Protein AF-A0A0G4EKL6-F1 (afdb_monomer_lite)

pLDDT: mean 71.69, std 19.65, range [27.23, 95.25]

Structure (mmCIF, N/CA/C/O backbone):
data_AF-A0A0G4EKL6-F1
#
_entry.id   AF-A0A0G4EKL6-F1
#
loop_
_atom_site.group_PDB
_atom_site.id
_atom_site.type_symbol
_atom_site.label_atom_id
_atom_site.label_alt_id
_atom_site.label_comp_id
_atom_site.label_asym_id
_atom_site.label_entity_id
_atom_site.label_seq_id
_atom_site.pdbx_PDB_ins_code
_atom_site.Cartn_x
_atom_site.Cartn_y
_atom_site.Cartn_z
_atom_site.occupancy
_atom_site.B_iso_or_equiv
_atom_site.auth_seq_id
_atom_site.auth_comp_id
_atom_site.auth_asym_id
_atom_site.auth_atom_id
_atom_site.pdbx_PDB_model_num
ATOM 1 N N . MET A 1 1 ? -26.455 11.838 -10.027 1.00 34.91 1 MET A N 1
ATOM 2 C CA . MET A 1 1 ? -25.837 12.180 -8.727 1.00 34.91 1 MET A CA 1
ATOM 3 C C . MET A 1 1 ? -24.332 12.226 -8.931 1.00 34.91 1 MET A C 1
ATOM 5 O O . MET A 1 1 ? -23.728 11.181 -9.110 1.00 34.91 1 MET A O 1
ATOM 9 N N . ALA A 1 2 ? -23.761 13.426 -9.034 1.00 27.23 2 ALA A N 1
ATOM 10 C CA . ALA A 1 2 ? -22.326 13.639 -9.228 1.00 27.23 2 ALA A CA 1
ATOM 11 C C . ALA A 1 2 ? -21.654 13.929 -7.871 1.00 27.23 2 ALA A C 1
ATOM 13 O O . ALA A 1 2 ? -22.308 14.521 -7.007 1.00 27.23 2 ALA A O 1
ATOM 14 N N . PRO A 1 3 ? -20.388 13.529 -7.654 1.00 31.75 3 PRO A N 1
ATOM 15 C CA . PRO A 1 3 ? -19.674 13.842 -6.424 1.00 31.75 3 PRO A CA 1
ATOM 16 C C . PRO A 1 3 ? -19.365 15.344 -6.373 1.00 31.75 3 PRO A C 1
ATOM 18 O O . PRO A 1 3 ? -18.990 15.959 -7.371 1.00 31.75 3 PRO A O 1
ATOM 21 N N . ILE A 1 4 ? -19.563 15.943 -5.200 1.00 34.41 4 ILE A N 1
ATOM 22 C CA . ILE A 1 4 ? -19.378 17.376 -4.969 1.00 34.41 4 ILE A CA 1
ATOM 23 C C . ILE A 1 4 ? -17.875 17.682 -4.972 1.00 34.41 4 ILE A C 1
ATOM 25 O O . ILE A 1 4 ? -17.174 17.456 -3.988 1.00 34.41 4 ILE A O 1
ATOM 29 N N . CYS A 1 5 ? -17.384 18.204 -6.095 1.00 32.84 5 CYS A N 1
ATOM 30 C CA . CYS A 1 5 ? -16.114 18.913 -6.180 1.00 32.84 5 CYS A CA 1
ATOM 31 C C . CYS A 1 5 ? -16.275 20.322 -5.580 1.00 32.84 5 CYS A C 1
ATOM 33 O O . CYS A 1 5 ? -17.244 21.028 -5.864 1.00 32.84 5 CYS A O 1
ATOM 35 N N . PHE A 1 6 ? -15.320 20.733 -4.746 1.00 35.31 6 PHE A N 1
ATOM 36 C CA . PHE A 1 6 ? -15.284 22.035 -4.080 1.00 35.31 6 PHE A CA 1
ATOM 37 C C . PHE A 1 6 ? -15.280 23.203 -5.082 1.00 35.31 6 PHE A C 1
ATOM 39 O O . PHE A 1 6 ? -14.394 23.301 -5.929 1.00 35.31 6 PHE A O 1
ATOM 46 N N . ARG A 1 7 ? -16.219 24.146 -4.924 1.00 30.52 7 ARG A N 1
ATOM 47 C CA . ARG A 1 7 ? -16.138 25.501 -5.492 1.00 30.52 7 ARG A CA 1
ATOM 48 C C . ARG A 1 7 ? -15.899 26.488 -4.351 1.00 30.52 7 ARG A C 1
ATOM 50 O O . ARG A 1 7 ? -16.756 26.666 -3.492 1.00 30.52 7 ARG A O 1
ATOM 57 N N . GLY A 1 8 ? -14.719 27.106 -4.339 1.00 34.47 8 GLY A N 1
ATOM 58 C CA . GLY A 1 8 ? -14.419 28.250 -3.482 1.00 34.47 8 GLY A CA 1
ATOM 59 C C . GLY A 1 8 ? -15.163 29.505 -3.946 1.00 34.47 8 GLY A C 1
ATOM 60 O O . GLY A 1 8 ? -15.384 29.692 -5.141 1.00 34.47 8 GLY A O 1
ATOM 61 N N . GLY A 1 9 ? -15.531 30.376 -3.001 1.00 28.41 9 GLY A N 1
ATOM 62 C CA . GLY A 1 9 ? -16.139 31.669 -3.316 1.00 28.41 9 GLY A CA 1
ATOM 63 C C . GLY A 1 9 ? -16.641 32.464 -2.107 1.00 28.41 9 GLY A C 1
ATOM 64 O O . GLY A 1 9 ? -17.760 32.262 -1.667 1.00 28.41 9 GLY A O 1
ATOM 65 N N . ARG A 1 10 ? -15.779 33.378 -1.633 1.00 41.88 10 ARG A N 1
ATOM 66 C CA . ARG A 1 10 ? -16.006 34.695 -0.988 1.00 41.88 10 ARG A CA 1
ATOM 67 C C . ARG A 1 10 ? -17.214 34.894 -0.049 1.00 41.88 10 ARG A C 1
ATOM 69 O O . ARG A 1 10 ? -18.336 35.086 -0.495 1.00 41.88 10 ARG A O 1
ATOM 76 N N . GLY A 1 11 ? -16.905 35.109 1.232 1.00 32.50 11 GLY A N 1
ATOM 77 C CA . GLY A 1 11 ? -17.724 35.885 2.167 1.00 32.50 11 GLY A CA 1
ATOM 78 C C . GLY A 1 11 ? -16.814 36.732 3.058 1.00 32.50 11 GLY A C 1
ATOM 79 O O . GLY A 1 11 ? -16.033 36.188 3.832 1.00 32.50 11 GLY A O 1
ATOM 80 N N . GLY A 1 12 ? -16.852 38.054 2.882 1.00 38.66 12 GLY A N 1
ATOM 81 C CA . GLY A 1 12 ? -16.171 39.022 3.741 1.00 38.66 12 GLY A CA 1
ATOM 82 C C . GLY A 1 12 ? -17.010 39.328 4.981 1.00 38.66 12 GLY A C 1
ATOM 83 O O . GLY A 1 12 ? -18.234 39.376 4.903 1.00 38.66 12 GLY A O 1
ATOM 84 N N . GLY A 1 13 ? -16.349 39.546 6.115 1.00 30.81 13 GLY A N 1
ATOM 85 C CA . GLY A 1 13 ? -16.994 39.931 7.366 1.00 30.81 13 GLY A CA 1
ATOM 86 C C . GLY A 1 13 ? -15.954 40.252 8.431 1.00 30.81 13 GLY A C 1
ATOM 87 O O . GLY A 1 13 ? -15.234 39.376 8.899 1.00 30.81 13 GLY A O 1
ATOM 88 N N . SER A 1 14 ? -15.846 41.533 8.766 1.00 46.44 14 SER A N 1
ATOM 89 C CA . SER A 1 14 ? -14.998 42.107 9.808 1.00 46.44 14 SER A CA 1
ATOM 90 C C . SER A 1 14 ? -15.479 41.723 11.211 1.00 46.44 14 SER A C 1
ATOM 92 O O . SER A 1 14 ? -16.642 41.944 11.535 1.00 46.44 14 SER A O 1
ATOM 94 N N . GLY A 1 15 ? -14.578 41.251 12.075 1.00 33.06 15 GLY A N 1
ATOM 95 C CA . GLY A 1 15 ? -14.876 41.042 13.492 1.00 33.06 15 GLY A CA 1
ATOM 96 C C . GLY A 1 15 ? -13.624 40.720 14.300 1.00 33.06 15 GLY A C 1
ATOM 97 O O . GLY A 1 15 ? -13.071 39.632 14.196 1.00 33.06 15 GLY A O 1
ATOM 98 N N . ARG A 1 16 ? -13.163 41.688 15.099 1.00 44.62 16 ARG A N 1
ATOM 99 C CA . ARG A 1 16 ? -12.145 41.501 16.140 1.00 44.62 16 ARG A CA 1
ATOM 100 C C . ARG A 1 16 ? -12.686 40.535 17.202 1.00 44.62 16 ARG A C 1
ATOM 102 O O . ARG A 1 16 ? -13.741 40.797 17.766 1.00 44.62 16 ARG A O 1
ATOM 109 N N . GLY A 1 17 ? -11.944 39.477 17.514 1.00 32.09 17 GLY A N 1
ATOM 110 C CA . GLY A 1 17 ? -12.267 38.560 18.607 1.00 32.09 17 GLY A CA 1
ATOM 111 C C . GLY A 1 17 ? -11.125 37.579 18.837 1.00 32.09 17 GLY A C 1
ATOM 112 O O . GLY A 1 17 ? -10.750 36.839 17.935 1.00 32.09 17 GLY A O 1
ATOM 113 N N . GLY A 1 18 ? -10.523 37.639 20.023 1.00 36.16 18 GLY A N 1
ATOM 114 C CA . GLY A 1 18 ? -9.397 36.804 20.412 1.00 36.16 18 GLY A CA 1
ATOM 115 C C . GLY A 1 18 ? -9.738 35.317 20.425 1.00 36.16 18 GLY A C 1
ATOM 116 O O . GLY A 1 18 ? -10.838 34.897 20.764 1.00 36.16 18 GLY A O 1
ATOM 117 N N . GLY A 1 19 ? -8.739 34.525 20.074 1.00 30.33 19 GLY A N 1
ATOM 118 C CA . GLY A 1 19 ? -8.811 33.079 20.056 1.00 30.33 19 GLY A CA 1
ATOM 119 C C . GLY A 1 19 ? -7.673 32.603 19.188 1.00 30.33 19 GLY A C 1
ATOM 120 O O . GLY A 1 19 ? -7.735 32.696 17.969 1.00 30.33 19 GLY A O 1
ATOM 121 N N . ARG A 1 20 ? -6.590 32.153 19.816 1.00 38.06 20 ARG A N 1
ATOM 122 C CA . ARG A 1 20 ? -5.528 31.419 19.134 1.00 38.06 20 ARG A CA 1
ATOM 123 C C . ARG A 1 20 ? -6.238 30.258 18.434 1.00 38.06 20 ARG A C 1
ATOM 125 O O . ARG A 1 20 ? -6.637 29.318 19.115 1.00 38.06 20 ARG A O 1
ATOM 132 N N . GLU A 1 21 ? -6.481 30.363 17.125 1.00 39.09 21 GLU A N 1
ATOM 133 C CA . GLU A 1 21 ? -7.040 29.271 16.336 1.00 39.09 21 GLU A CA 1
ATOM 134 C C . GLU A 1 21 ? -6.049 28.119 16.473 1.00 39.09 21 GLU A C 1
ATOM 136 O O . GLU A 1 21 ? -5.054 28.022 15.752 1.00 39.09 21 GLU A O 1
ATOM 141 N N . GLN A 1 22 ? -6.301 27.224 17.425 1.00 43.47 22 GLN A N 1
ATOM 142 C CA . GLN A 1 22 ? -5.835 25.861 17.326 1.00 43.47 22 GLN A CA 1
ATOM 143 C C . GLN A 1 22 ? -6.579 25.289 16.126 1.00 43.47 22 GLN A C 1
ATOM 145 O O . GLN A 1 22 ? -7.574 24.590 16.285 1.00 43.47 22 GLN A O 1
ATOM 150 N N . ARG A 1 23 ? -6.138 25.634 14.909 1.00 43.59 23 ARG A N 1
ATOM 151 C CA . ARG A 1 23 ? -6.550 24.934 13.701 1.00 43.59 23 ARG A CA 1
ATOM 152 C C . ARG A 1 23 ? -6.215 23.483 13.983 1.00 43.59 23 ARG A C 1
ATOM 154 O O . ARG A 1 23 ? -5.038 23.114 14.055 1.00 43.59 23 ARG A O 1
ATOM 161 N N . GLY A 1 24 ? -7.240 22.696 14.307 1.00 54.12 24 GLY A N 1
ATOM 162 C CA . GLY A 1 24 ? -7.074 21.286 14.600 1.00 54.12 24 GLY A CA 1
ATOM 163 C C . GLY A 1 24 ? -6.295 20.702 13.436 1.00 54.12 24 GLY A C 1
ATOM 164 O O . GLY A 1 24 ? -6.660 20.926 12.281 1.00 54.12 24 GLY A O 1
ATOM 165 N N . ARG A 1 25 ? -5.157 20.055 13.723 1.00 63.78 25 ARG A N 1
ATOM 166 C CA . ARG A 1 25 ? -4.369 19.429 12.656 1.00 63.78 25 ARG A CA 1
ATOM 167 C C . ARG A 1 25 ? -5.320 18.492 11.920 1.00 63.78 25 ARG A C 1
ATOM 169 O O . ARG A 1 25 ? -5.981 17.675 12.559 1.00 63.78 25 ARG A O 1
ATOM 176 N N . GLN A 1 26 ? -5.444 18.686 10.616 1.00 68.69 26 GLN A N 1
ATOM 177 C CA . GLN A 1 26 ? -6.248 17.816 9.776 1.00 68.69 26 GLN A CA 1
ATOM 178 C C . GLN A 1 26 ? -5.521 16.480 9.634 1.00 68.69 26 GLN A C 1
ATOM 180 O O . GLN A 1 26 ? -4.290 16.419 9.605 1.00 68.69 26 GLN A O 1
ATOM 185 N N . CYS A 1 27 ? -6.285 15.398 9.595 1.00 63.94 27 CYS A N 1
ATOM 186 C CA . CYS A 1 27 ? -5.778 14.073 9.308 1.00 63.94 27 CYS A CA 1
ATOM 187 C C . CYS A 1 27 ? -5.223 14.081 7.884 1.00 63.94 27 CYS A C 1
ATOM 189 O O . CYS A 1 27 ? -5.952 14.375 6.945 1.00 63.94 27 CYS A O 1
ATOM 191 N N . PHE A 1 28 ? -3.951 13.741 7.706 1.00 61.84 28 PHE A N 1
ATOM 192 C CA . PHE A 1 28 ? -3.328 13.783 6.380 1.00 61.84 28 PHE A CA 1
ATOM 193 C C . PHE A 1 28 ? -3.857 12.698 5.423 1.00 61.84 28 PHE A C 1
ATOM 195 O O . PHE A 1 28 ? -3.621 12.786 4.226 1.00 61.84 28 PHE A O 1
ATOM 202 N N . VAL A 1 29 ? -4.566 11.686 5.943 1.00 55.94 29 VAL A N 1
ATOM 203 C CA . VAL A 1 29 ? -5.141 10.582 5.152 1.00 55.94 29 VAL A CA 1
ATOM 204 C C . VAL A 1 29 ? -6.497 10.954 4.554 1.00 55.94 29 VAL A C 1
ATOM 206 O O . VAL A 1 29 ? -6.792 10.593 3.424 1.00 55.94 29 VAL A O 1
ATOM 209 N N . CYS A 1 30 ? -7.339 11.665 5.307 1.00 60.44 30 CYS A N 1
ATOM 210 C CA . CYS A 1 30 ? -8.743 11.914 4.947 1.00 60.44 30 CYS A CA 1
ATOM 211 C C . CYS A 1 30 ? -9.164 13.393 5.027 1.00 60.44 30 CYS A C 1
ATOM 213 O O . CYS A 1 30 ? -10.322 13.719 4.781 1.00 60.44 30 CYS A O 1
ATOM 215 N N . GLY A 1 31 ? -8.271 14.287 5.452 1.00 61.81 31 GLY A N 1
ATOM 216 C CA . GLY A 1 31 ? -8.530 15.720 5.614 1.00 61.81 31 GLY A CA 1
ATOM 217 C C . GLY A 1 31 ? -9.380 16.117 6.829 1.00 61.81 31 GLY A C 1
ATOM 218 O O . GLY A 1 31 ? -9.521 17.307 7.106 1.00 61.81 31 GLY A O 1
ATOM 219 N N . SER A 1 32 ? -9.940 15.175 7.599 1.00 62.44 32 SER A N 1
ATOM 220 C CA . SER A 1 32 ? -10.821 15.510 8.729 1.00 62.44 32 SER A CA 1
ATOM 221 C C . SER A 1 32 ? -10.060 16.074 9.931 1.00 62.44 32 SER A C 1
ATOM 223 O O . SER A 1 32 ? -8.939 15.658 10.214 1.00 62.44 32 SER A O 1
ATOM 225 N N . VAL A 1 33 ? -10.688 16.946 10.719 1.00 73.00 33 VAL A N 1
ATOM 226 C CA . VAL A 1 33 ? -10.106 17.473 11.967 1.00 73.00 33 VAL A CA 1
ATOM 227 C C . VAL A 1 33 ? -9.792 16.332 12.947 1.00 73.00 33 VAL A C 1
ATOM 229 O O . VAL A 1 33 ? -10.632 15.469 13.188 1.00 73.00 33 VAL A O 1
ATOM 232 N N . MET A 1 34 ? -8.575 16.300 13.502 1.00 72.88 34 MET A N 1
ATOM 233 C CA . MET A 1 34 ? -8.183 15.285 14.486 1.00 72.88 34 MET A CA 1
ATOM 234 C C . MET A 1 34 ? -8.705 15.624 15.889 1.00 72.88 34 MET A C 1
ATOM 236 O O . MET A 1 34 ? -8.511 16.739 16.375 1.00 72.88 34 MET A O 1
ATOM 240 N N . ASN A 1 35 ? -9.270 14.630 16.575 1.00 71.25 35 ASN A N 1
ATOM 241 C CA . ASN A 1 35 ? -9.651 14.708 17.983 1.00 71.25 35 ASN A CA 1
ATOM 242 C C . ASN A 1 35 ? -8.420 14.578 18.880 1.00 71.25 35 ASN A C 1
ATOM 244 O O . ASN A 1 35 ? -7.518 13.788 18.602 1.00 71.25 35 ASN A O 1
ATOM 248 N N . GLN A 1 36 ? -8.394 15.298 19.997 1.00 76.50 36 GLN A N 1
ATOM 249 C CA . GLN A 1 36 ? -7.384 15.106 21.034 1.00 76.50 36 GLN A CA 1
ATOM 250 C C . GLN A 1 36 ? -7.885 14.074 22.052 1.00 76.50 36 GLN A C 1
ATOM 252 O O . GLN A 1 36 ? -8.947 14.232 22.646 1.00 76.50 36 GLN A O 1
ATOM 257 N N . LEU A 1 37 ? -7.134 12.988 22.225 1.00 71.31 37 LEU A N 1
ATOM 258 C CA . LEU A 1 37 ? -7.390 11.955 23.224 1.00 71.31 37 LEU A CA 1
ATOM 259 C C . LEU A 1 37 ? -6.985 12.448 24.621 1.00 71.31 37 LEU A C 1
ATOM 261 O O . LEU A 1 37 ? -6.153 13.345 24.767 1.00 71.31 37 LEU A O 1
ATOM 265 N N . ARG A 1 38 ? -7.515 11.793 25.664 1.00 70.62 38 ARG A N 1
ATOM 266 C CA . ARG A 1 38 ? -7.214 12.110 27.076 1.00 70.62 38 ARG A CA 1
ATOM 267 C C . ARG A 1 38 ? -5.725 12.014 27.429 1.00 70.62 38 ARG A C 1
ATOM 269 O O . ARG A 1 38 ? -5.268 12.710 28.320 1.00 70.62 38 ARG A O 1
ATOM 276 N N . ASN A 1 39 ? -4.964 11.191 26.709 1.00 69.44 39 ASN A N 1
ATOM 277 C CA . ASN A 1 39 ? -3.512 11.048 26.867 1.00 69.44 39 ASN A CA 1
ATOM 278 C C . ASN A 1 39 ? -2.701 12.071 26.042 1.00 69.44 39 ASN A C 1
ATOM 280 O O . ASN A 1 39 ? -1.511 11.874 25.811 1.00 69.44 39 ASN A O 1
ATOM 284 N N . GLY A 1 40 ? -3.344 13.120 25.520 1.00 68.56 40 GLY A N 1
ATOM 285 C CA . GLY A 1 40 ? -2.711 14.172 24.723 1.00 68.56 40 GLY A CA 1
ATOM 286 C C . GLY A 1 40 ? -2.418 13.796 23.266 1.00 68.56 40 GLY A C 1
ATOM 287 O O . GLY A 1 40 ? -2.142 14.683 22.457 1.00 68.56 40 GLY A O 1
ATOM 288 N N . ARG A 1 41 ? -2.520 12.514 22.886 1.00 66.88 41 ARG A N 1
ATOM 289 C CA . ARG A 1 41 ? -2.345 12.081 21.491 1.00 66.88 41 ARG A CA 1
ATOM 290 C C . ARG A 1 41 ? -3.515 12.557 20.638 1.00 66.88 41 ARG A C 1
ATOM 292 O O . ARG A 1 41 ? -4.649 12.602 21.100 1.00 66.88 41 ARG A O 1
ATOM 299 N N . ARG A 1 42 ? -3.267 12.881 19.371 1.00 69.12 42 ARG A N 1
ATOM 300 C CA . ARG A 1 42 ? -4.332 13.233 18.421 1.00 69.12 42 ARG A CA 1
ATOM 301 C C . ARG A 1 42 ? -4.723 12.009 17.600 1.00 69.12 42 ARG A C 1
ATOM 303 O O . ARG A 1 42 ? -3.847 11.307 17.107 1.00 69.12 42 ARG A O 1
ATOM 310 N N . ARG A 1 43 ? -6.020 11.765 17.431 1.00 67.00 43 ARG A N 1
ATOM 311 C CA . ARG A 1 43 ? -6.579 10.662 16.642 1.00 67.00 43 ARG A CA 1
ATOM 312 C C . ARG A 1 43 ? -7.671 11.194 15.728 1.00 67.00 43 ARG A C 1
ATOM 314 O O . ARG A 1 43 ? -8.494 12.000 16.147 1.00 67.00 43 ARG A O 1
ATOM 321 N N . CYS A 1 44 ? -7.697 10.744 14.483 1.00 66.44 44 CYS A N 1
ATOM 322 C CA . CYS A 1 44 ? -8.828 11.033 13.610 1.00 66.44 44 CYS A CA 1
ATOM 323 C C . CYS A 1 44 ? -10.123 10.415 14.207 1.00 66.44 44 CYS A C 1
ATOM 325 O O . CYS A 1 44 ? -10.086 9.248 14.596 1.00 66.44 44 CYS A O 1
ATOM 327 N N . PRO A 1 45 ? -11.260 11.135 14.305 1.00 62.38 45 PRO A N 1
ATOM 328 C CA . PRO A 1 45 ? -12.538 10.571 14.785 1.00 62.38 45 PRO A CA 1
ATOM 329 C C . PRO A 1 45 ? -12.994 9.334 14.004 1.00 62.38 45 PRO A C 1
ATOM 331 O O . PRO A 1 45 ? -13.680 8.465 14.525 1.00 62.38 45 PRO A O 1
ATOM 334 N N . TYR A 1 46 ? -12.576 9.259 12.754 1.00 55.69 46 TYR A N 1
ATOM 335 C CA . TYR A 1 46 ? -12.965 8.254 11.778 1.00 55.69 46 TYR A CA 1
ATOM 336 C C . TYR A 1 46 ? -11.803 7.308 11.440 1.00 55.69 46 TYR A C 1
ATOM 338 O O . TYR A 1 46 ? -11.857 6.577 10.455 1.00 55.69 46 TYR A O 1
ATOM 346 N N . HIS A 1 47 ? -10.724 7.325 12.230 1.00 52.75 47 HIS A N 1
ATOM 347 C CA . HIS A 1 47 ? -9.551 6.471 12.016 1.00 52.75 47 HIS A CA 1
ATOM 348 C C . HIS A 1 47 ? -9.917 4.984 11.912 1.00 52.75 47 HIS A C 1
ATOM 350 O O . HIS A 1 47 ? -9.239 4.234 11.233 1.00 52.75 47 HIS A O 1
ATOM 356 N N . ASP A 1 48 ? -11.022 4.571 12.533 1.00 46.88 48 ASP A N 1
ATOM 357 C CA . ASP A 1 48 ? -11.492 3.182 12.515 1.00 46.88 48 ASP A CA 1
ATOM 358 C C . ASP A 1 48 ? -12.532 2.904 11.408 1.00 46.88 48 ASP A C 1
ATOM 360 O O . ASP A 1 48 ? -13.083 1.806 11.339 1.00 46.88 48 ASP A O 1
ATOM 364 N N . GLN A 1 49 ? -12.844 3.894 10.559 1.00 50.19 49 GLN A N 1
ATOM 365 C CA . GLN A 1 49 ? -13.940 3.832 9.577 1.00 50.19 49 GLN A CA 1
ATOM 366 C C . GLN A 1 49 ? -13.610 4.429 8.198 1.00 50.19 49 GLN A C 1
ATOM 368 O O . GLN A 1 49 ? -14.493 4.505 7.341 1.00 50.19 49 GLN A O 1
ATOM 373 N N . HIS A 1 50 ? -12.377 4.874 7.955 1.00 53.56 50 HIS A N 1
ATOM 374 C CA . HIS A 1 50 ? -12.038 5.499 6.683 1.00 53.56 50 HIS A CA 1
ATOM 375 C C . HIS A 1 50 ? -11.671 4.507 5.598 1.00 53.56 50 HIS A C 1
ATOM 377 O O . HIS A 1 50 ? -10.724 3.741 5.745 1.00 53.56 50 HIS A O 1
ATOM 383 N N . PHE A 1 51 ? -12.345 4.671 4.460 1.00 61.41 51 PHE A N 1
ATOM 384 C CA . PHE A 1 51 ? -11.760 4.394 3.159 1.00 61.41 51 PHE A CA 1
ATOM 385 C C . PHE A 1 51 ? -10.556 5.318 2.956 1.00 61.41 51 PHE A C 1
ATOM 387 O O . PHE A 1 51 ? -10.715 6.536 2.890 1.00 61.41 51 PHE A O 1
ATOM 394 N N . ALA A 1 52 ? -9.360 4.746 2.912 1.00 70.38 52 ALA A N 1
ATOM 395 C CA . ALA A 1 52 ? -8.134 5.447 2.570 1.00 70.38 52 ALA A CA 1
ATOM 396 C C . ALA A 1 52 ? -7.570 4.849 1.287 1.00 70.38 52 ALA A C 1
ATOM 398 O O . ALA A 1 52 ? -7.412 3.632 1.203 1.00 70.38 52 ALA A O 1
ATOM 399 N N . THR A 1 53 ? -7.254 5.702 0.316 1.00 84.81 53 THR A N 1
ATOM 400 C CA . THR A 1 53 ? -6.436 5.307 -0.828 1.00 84.81 53 THR A CA 1
ATOM 401 C C . THR A 1 53 ? -4.973 5.469 -0.441 1.00 84.81 53 THR A C 1
ATOM 403 O O . THR A 1 53 ? -4.540 6.565 -0.087 1.00 84.81 53 THR A O 1
ATOM 406 N N . VAL A 1 54 ? -4.228 4.374 -0.479 1.00 88.38 54 VAL A N 1
ATOM 407 C CA . VAL A 1 54 ? -2.817 4.303 -0.100 1.00 88.38 54 VAL A CA 1
ATOM 408 C C . VAL A 1 54 ? -2.022 3.523 -1.138 1.00 88.38 54 VAL A C 1
ATOM 410 O O . VAL A 1 54 ? -2.583 2.801 -1.962 1.00 88.38 54 VAL A O 1
ATOM 413 N N . TYR A 1 55 ? -0.705 3.662 -1.080 1.00 91.12 55 TYR A N 1
ATOM 414 C CA . TYR A 1 55 ? 0.239 3.060 -2.005 1.00 91.12 55 TYR A CA 1
ATOM 415 C C . TYR A 1 55 ? 1.192 2.148 -1.245 1.00 91.12 55 TYR A C 1
ATOM 417 O O . TYR A 1 55 ? 1.798 2.552 -0.253 1.00 91.12 55 TYR A O 1
ATOM 425 N N . HIS A 1 56 ? 1.325 0.913 -1.708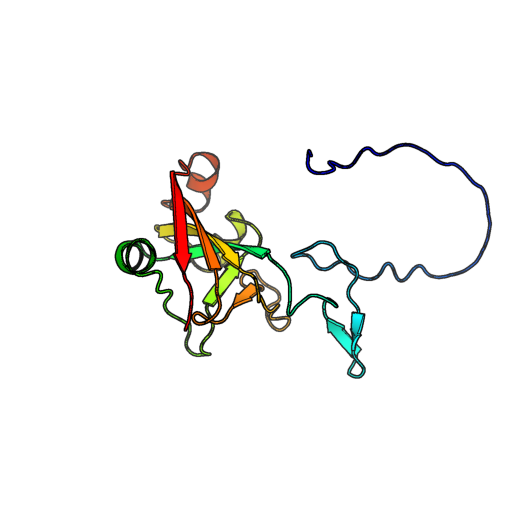 1.00 91.00 56 HIS A N 1
ATOM 426 C CA . HIS A 1 56 ? 2.263 -0.060 -1.161 1.00 91.00 56 HIS A CA 1
ATOM 427 C C . HIS A 1 56 ? 3.197 -0.531 -2.268 1.00 91.00 56 HIS A C 1
ATOM 429 O O . HIS A 1 56 ? 2.734 -0.909 -3.342 1.00 91.00 56 HIS A O 1
ATOM 435 N N . GLN A 1 57 ? 4.499 -0.534 -2.005 1.00 91.06 57 GLN A N 1
ATOM 436 C CA . GLN A 1 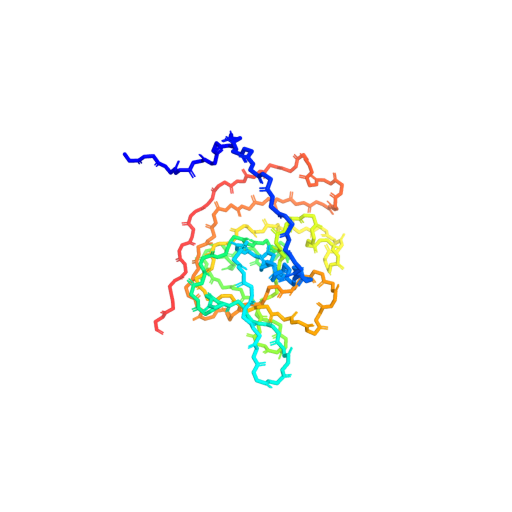57 ? 5.485 -1.073 -2.933 1.00 91.06 57 GLN A CA 1
ATOM 437 C C . GLN A 1 57 ? 5.882 -2.480 -2.504 1.00 91.06 57 GLN A C 1
ATOM 439 O O . GLN A 1 57 ? 6.263 -2.705 -1.357 1.00 91.06 57 GLN A O 1
ATOM 444 N N . THR A 1 58 ? 5.800 -3.416 -3.442 1.00 89.69 58 THR A N 1
ATOM 445 C CA . THR A 1 58 ? 6.113 -4.828 -3.230 1.00 89.69 58 THR A CA 1
ATOM 446 C C . THR A 1 58 ? 7.139 -5.323 -4.245 1.00 89.69 58 THR A C 1
ATOM 448 O O . THR A 1 58 ? 7.270 -4.780 -5.346 1.00 89.69 58 THR A O 1
ATOM 451 N N . HIS A 1 59 ? 7.878 -6.371 -3.884 1.00 88.88 59 HIS A N 1
ATOM 452 C CA . HIS A 1 59 ? 8.810 -7.019 -4.802 1.00 88.88 59 HIS A CA 1
ATOM 453 C C . HIS A 1 59 ? 8.036 -7.783 -5.896 1.00 88.88 59 HIS A C 1
ATOM 455 O O . HIS A 1 59 ? 7.015 -8.405 -5.582 1.00 88.88 59 HIS A O 1
ATOM 461 N N . PRO A 1 60 ? 8.516 -7.834 -7.156 1.00 88.62 60 PRO A N 1
ATOM 462 C CA . PRO A 1 60 ? 7.798 -8.503 -8.246 1.00 88.62 60 PRO A CA 1
ATOM 463 C C . PRO A 1 60 ? 7.462 -9.977 -7.970 1.00 88.62 60 PRO A C 1
ATOM 465 O O . PRO A 1 60 ? 6.433 -10.466 -8.420 1.00 88.62 60 PRO A O 1
ATOM 468 N N . ILE A 1 61 ? 8.276 -10.676 -7.169 1.00 88.88 61 ILE A N 1
ATOM 469 C CA . ILE A 1 61 ? 8.025 -12.082 -6.788 1.00 88.88 61 ILE A CA 1
ATOM 470 C C . ILE A 1 61 ? 6.738 -12.264 -5.968 1.00 88.88 61 ILE A C 1
ATOM 472 O O . ILE A 1 61 ? 6.110 -13.316 -6.042 1.00 88.88 61 ILE A O 1
ATOM 476 N N . TYR A 1 62 ? 6.336 -11.253 -5.192 1.00 88.06 62 TYR A N 1
ATOM 477 C CA . TYR A 1 62 ? 5.134 -11.305 -4.355 1.00 88.06 62 TYR A CA 1
ATOM 478 C C . TYR A 1 62 ? 3.893 -10.801 -5.095 1.00 88.06 62 TYR A C 1
ATOM 480 O O . TYR A 1 62 ? 2.771 -11.067 -4.662 1.00 88.06 62 TYR A O 1
ATOM 488 N N . TRP A 1 63 ? 4.078 -10.119 -6.232 1.00 89.50 63 TRP A N 1
ATOM 489 C CA . TRP A 1 63 ? 2.987 -9.535 -7.005 1.00 89.50 63 TRP A CA 1
ATOM 490 C C . TRP A 1 63 ? 1.945 -10.573 -7.413 1.00 89.50 63 TRP A C 1
ATOM 492 O O . TRP A 1 63 ? 0.761 -10.348 -7.201 1.00 89.50 63 TRP A O 1
ATOM 502 N N . THR A 1 64 ? 2.360 -11.739 -7.914 1.00 88.06 64 THR A N 1
ATOM 503 C CA . THR A 1 64 ? 1.427 -12.796 -8.337 1.00 88.06 64 THR A CA 1
ATOM 504 C C . THR A 1 64 ? 0.511 -13.255 -7.196 1.00 88.06 64 THR A C 1
ATOM 506 O O . THR A 1 64 ? -0.684 -13.460 -7.406 1.00 88.06 64 THR A O 1
ATOM 509 N N . SER A 1 65 ? 1.048 -13.373 -5.975 1.00 87.12 65 SER A N 1
ATOM 510 C CA . SER A 1 65 ? 0.276 -13.744 -4.778 1.00 87.12 65 SER A CA 1
ATOM 511 C C . SER A 1 65 ? -0.724 -12.650 -4.388 1.00 87.12 65 SER A C 1
ATOM 513 O O . SER A 1 65 ? -1.884 -12.934 -4.088 1.00 87.12 65 SER A O 1
ATOM 515 N N . ILE A 1 66 ? -0.301 -11.386 -4.455 1.00 89.12 66 ILE A N 1
ATOM 516 C CA . ILE A 1 66 ? -1.152 -10.228 -4.158 1.00 89.12 66 ILE A CA 1
ATOM 517 C C . ILE A 1 66 ? -2.257 -10.083 -5.211 1.00 89.12 66 ILE A C 1
ATOM 519 O O . ILE A 1 66 ? -3.421 -9.927 -4.860 1.00 89.12 66 ILE A O 1
ATOM 523 N N . HIS A 1 67 ? -1.912 -10.179 -6.492 1.00 87.50 67 HIS A N 1
ATOM 524 C CA . HIS A 1 67 ? -2.833 -9.979 -7.605 1.00 87.50 67 HIS A CA 1
ATOM 525 C C . HIS A 1 67 ? -3.902 -11.074 -7.686 1.00 87.50 67 HIS A C 1
ATOM 527 O O . HIS A 1 67 ? -5.082 -10.769 -7.828 1.00 87.50 67 HIS A O 1
ATOM 533 N N . ASN A 1 68 ? -3.506 -12.345 -7.570 1.00 86.00 68 ASN A N 1
ATOM 534 C CA . ASN A 1 68 ? -4.436 -13.464 -7.740 1.00 86.00 68 ASN A CA 1
ATOM 535 C C . ASN A 1 68 ? -5.097 -13.888 -6.425 1.00 86.00 68 ASN A C 1
ATOM 537 O O . ASN A 1 68 ? -6.230 -14.360 -6.427 1.00 86.00 68 ASN A O 1
ATOM 541 N N . GLY A 1 69 ? -4.374 -13.773 -5.309 1.00 80.50 69 GLY A N 1
ATOM 542 C CA . GLY A 1 69 ? -4.817 -14.255 -4.004 1.00 80.50 69 GLY A CA 1
ATOM 543 C C . GLY A 1 69 ? -5.250 -13.156 -3.045 1.00 80.50 69 GLY A C 1
ATOM 544 O O . GLY A 1 69 ? -5.821 -13.479 -2.007 1.00 80.50 69 GLY A O 1
ATOM 545 N N . GLY A 1 70 ? -4.961 -11.884 -3.347 1.00 81.75 70 GLY A N 1
ATOM 546 C CA . GLY A 1 70 ? -5.251 -10.786 -2.433 1.00 81.75 70 GLY A CA 1
ATOM 547 C C . GLY A 1 70 ? -4.496 -10.915 -1.113 1.00 81.75 70 GLY A C 1
ATOM 548 O O . GLY A 1 70 ? -5.065 -10.657 -0.063 1.00 81.75 70 GLY A O 1
ATOM 549 N N . ARG A 1 71 ? -3.256 -11.420 -1.122 1.00 84.88 71 ARG A N 1
ATOM 550 C CA . ARG A 1 71 ? -2.499 -11.694 0.110 1.00 84.88 71 ARG A CA 1
ATOM 551 C C . ARG A 1 71 ? -1.279 -10.798 0.218 1.00 84.88 71 ARG A C 1
ATOM 553 O O . ARG A 1 71 ? -0.244 -11.079 -0.382 1.00 84.88 71 ARG A O 1
ATOM 560 N N . PHE A 1 72 ? -1.381 -9.749 1.030 1.00 87.56 72 PHE A N 1
ATOM 561 C CA . PHE A 1 72 ? -0.202 -9.013 1.480 1.00 87.56 72 PHE A CA 1
ATOM 562 C C . PHE A 1 72 ? 0.539 -9.788 2.568 1.00 87.56 72 PHE A C 1
ATOM 564 O O . PHE A 1 72 ? -0.067 -10.366 3.470 1.00 87.56 72 PHE A O 1
ATOM 571 N N . HIS A 1 73 ? 1.867 -9.765 2.497 1.00 83.44 73 HIS A N 1
ATOM 572 C CA . HIS A 1 73 ? 2.717 -10.281 3.560 1.00 83.44 73 HIS A CA 1
ATOM 573 C C . HIS A 1 73 ? 2.895 -9.174 4.599 1.00 83.44 73 HIS A C 1
ATOM 575 O O . HIS A 1 73 ? 3.392 -8.094 4.279 1.00 83.44 73 HIS A O 1
ATOM 581 N N . ALA A 1 74 ? 2.456 -9.432 5.828 1.00 84.44 74 ALA A N 1
ATOM 582 C CA . ALA A 1 74 ? 2.672 -8.502 6.924 1.00 84.44 74 ALA A CA 1
ATOM 583 C C . ALA A 1 74 ? 4.157 -8.410 7.296 1.00 84.44 74 ALA A C 1
ATOM 585 O O . ALA A 1 74 ? 4.922 -9.364 7.145 1.00 84.44 74 ALA A O 1
ATOM 586 N N . SER A 1 75 ? 4.538 -7.255 7.828 1.00 82.94 75 SER A N 1
ATOM 587 C CA . SER A 1 75 ? 5.776 -7.069 8.573 1.00 82.94 75 SER A CA 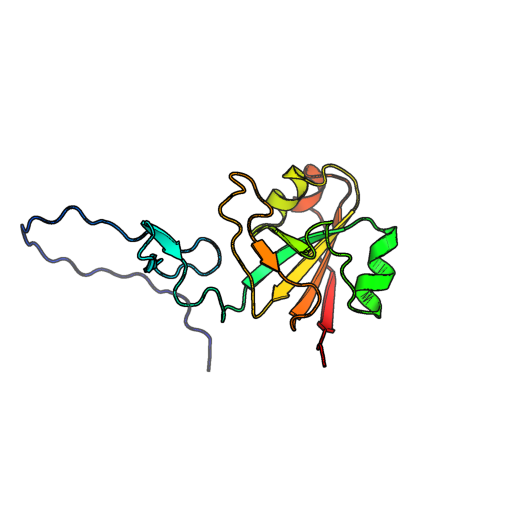1
ATOM 588 C C . SER A 1 75 ? 5.748 -7.853 9.895 1.00 82.94 75 SER A C 1
ATOM 590 O O . SER A 1 75 ? 4.724 -8.414 10.288 1.00 82.94 75 SER A O 1
ATOM 592 N N . ASN A 1 76 ? 6.880 -7.890 10.604 1.00 81.81 76 ASN A N 1
ATOM 593 C CA . ASN A 1 76 ? 7.044 -8.674 11.840 1.00 81.81 76 ASN A CA 1
ATOM 594 C C . ASN A 1 76 ? 6.057 -8.301 12.964 1.00 81.81 76 ASN A C 1
ATOM 596 O O . ASN A 1 76 ? 5.825 -9.098 13.866 1.00 81.81 76 ASN A O 1
ATOM 600 N N . ASP A 1 77 ? 5.483 -7.102 12.923 1.00 79.19 77 ASP A N 1
ATOM 601 C CA . ASP A 1 77 ? 4.482 -6.610 13.872 1.00 79.19 77 ASP A CA 1
ATOM 602 C C . ASP A 1 77 ? 3.032 -6.938 13.462 1.00 79.19 77 ASP A C 1
ATOM 604 O O . ASP A 1 77 ? 2.087 -6.507 14.125 1.00 79.19 77 ASP A O 1
ATOM 608 N N . GLY A 1 78 ? 2.844 -7.697 12.377 1.00 84.06 78 GLY A N 1
ATOM 609 C CA . GLY A 1 78 ? 1.538 -8.146 11.897 1.00 84.06 78 GLY A CA 1
ATOM 610 C C . GLY A 1 78 ? 0.794 -7.139 11.017 1.00 84.06 78 GLY A C 1
ATOM 611 O O . GLY A 1 78 ? -0.367 -7.382 10.679 1.00 84.06 78 GLY A O 1
ATOM 612 N N . TYR A 1 79 ? 1.434 -6.036 10.618 1.00 86.06 79 TYR A N 1
ATOM 613 C CA . TYR A 1 79 ? 0.815 -5.008 9.781 1.00 86.06 79 TYR A CA 1
ATOM 614 C C . TYR A 1 79 ? 1.437 -4.903 8.389 1.00 86.06 79 TYR A C 1
ATOM 616 O O . TYR A 1 79 ? 2.590 -5.254 8.161 1.00 86.06 79 TYR A O 1
ATOM 624 N N . VAL A 1 80 ? 0.658 -4.375 7.447 1.00 86.56 80 VAL A N 1
ATOM 625 C CA . VAL A 1 80 ? 1.127 -3.950 6.128 1.00 86.56 80 VAL A CA 1
ATOM 626 C C . VAL A 1 80 ? 1.301 -2.441 6.146 1.00 86.56 80 VAL A C 1
ATOM 628 O O . VAL A 1 80 ? 0.390 -1.713 6.542 1.00 86.56 80 VAL A O 1
ATOM 631 N N . TYR A 1 81 ? 2.467 -1.982 5.703 1.00 85.44 81 TYR A N 1
ATOM 632 C CA . TYR A 1 81 ? 2.836 -0.573 5.670 1.00 85.44 81 TYR A CA 1
ATOM 633 C C . TYR A 1 81 ? 2.604 0.017 4.280 1.00 85.44 81 TYR A C 1
ATOM 635 O O . TYR A 1 81 ? 2.993 -0.567 3.264 1.00 85.44 81 TYR A O 1
ATOM 643 N N . ALA A 1 82 ? 1.969 1.184 4.242 1.00 86.56 82 ALA A N 1
ATOM 644 C CA . ALA A 1 82 ? 1.637 1.909 3.029 1.00 86.56 82 ALA A CA 1
ATOM 645 C C . ALA A 1 82 ? 1.813 3.425 3.207 1.00 86.56 82 ALA A C 1
ATOM 647 O O . ALA A 1 82 ? 1.876 3.967 4.318 1.00 86.56 82 ALA A O 1
ATOM 648 N N . SER A 1 83 ? 1.876 4.112 2.074 1.00 86.06 83 SER A N 1
ATOM 649 C CA . SER A 1 83 ? 2.125 5.544 1.969 1.00 86.06 83 SER A CA 1
ATOM 650 C C . SER A 1 83 ? 0.924 6.281 1.366 1.00 86.06 83 SER A C 1
ATOM 652 O O . SER A 1 83 ? 0.169 5.699 0.590 1.00 86.06 83 SER A O 1
ATOM 654 N N . PRO A 1 84 ? 0.707 7.560 1.716 1.00 80.81 84 PRO A N 1
ATOM 655 C CA . PRO A 1 84 ? -0.400 8.353 1.174 1.00 80.81 84 PRO A CA 1
ATOM 656 C C . PRO A 1 84 ? -0.190 8.751 -0.295 1.00 80.81 84 PRO A C 1
ATOM 658 O O . PRO A 1 84 ? -1.162 9.009 -1.001 1.00 80.81 84 PRO A O 1
ATOM 661 N N . THR A 1 85 ? 1.059 8.788 -0.758 1.00 86.31 85 THR A N 1
ATOM 662 C CA . THR A 1 85 ? 1.441 9.077 -2.144 1.00 86.31 85 THR A CA 1
ATOM 663 C C . THR A 1 85 ? 2.354 7.969 -2.681 1.00 86.31 85 THR A C 1
ATOM 665 O O . THR A 1 85 ? 2.996 7.267 -1.889 1.00 86.31 85 THR A O 1
ATOM 668 N N . PRO A 1 86 ? 2.408 7.764 -4.007 1.00 89.12 86 PRO A N 1
ATOM 669 C CA . PRO A 1 86 ? 3.296 6.771 -4.598 1.00 89.12 86 PRO A CA 1
ATOM 670 C C . PRO A 1 86 ? 4.778 7.166 -4.492 1.00 89.12 86 PRO A C 1
ATOM 672 O O . PRO A 1 86 ? 5.622 6.294 -4.340 1.00 89.12 86 PRO A O 1
ATOM 675 N N . GLU A 1 87 ? 5.119 8.457 -4.501 1.00 88.12 87 GLU A N 1
ATOM 676 C CA . GLU A 1 87 ? 6.498 8.932 -4.307 1.00 88.12 87 GLU A CA 1
ATOM 677 C C . GLU A 1 87 ? 7.037 8.502 -2.940 1.00 88.12 87 GLU A C 1
ATOM 679 O O . GLU A 1 87 ? 8.194 8.103 -2.801 1.00 88.12 87 GLU A O 1
ATOM 684 N N . ASP A 1 88 ? 6.166 8.540 -1.932 1.00 84.94 88 ASP A N 1
ATOM 685 C CA . ASP A 1 88 ? 6.518 8.247 -0.554 1.00 84.94 88 ASP A CA 1
ATOM 686 C C . ASP A 1 88 ? 6.861 6.766 -0.321 1.00 84.94 88 ASP A C 1
ATOM 688 O O . ASP A 1 88 ? 7.425 6.444 0.729 1.00 84.94 88 ASP A O 1
ATOM 692 N N . THR A 1 89 ? 6.549 5.852 -1.251 1.00 86.56 89 THR A N 1
ATOM 693 C CA . THR A 1 89 ? 6.899 4.424 -1.114 1.00 86.56 89 THR A CA 1
ATOM 694 C C . THR A 1 89 ? 8.403 4.177 -1.250 1.00 86.56 89 THR A C 1
ATOM 696 O O . THR A 1 89 ? 8.947 3.279 -0.601 1.00 86.56 89 THR A O 1
ATOM 699 N N . PHE A 1 90 ? 9.102 5.020 -2.014 1.00 83.44 90 PHE A N 1
ATOM 700 C CA . PHE A 1 90 ? 10.536 4.874 -2.277 1.00 83.44 90 PHE A CA 1
ATOM 701 C C . PHE A 1 90 ? 11.429 5.208 -1.083 1.00 83.44 90 PHE A C 1
ATOM 703 O O . PHE A 1 90 ? 12.597 4.834 -1.071 1.00 83.44 90 PHE A O 1
ATOM 710 N N . ASN A 1 91 ? 10.886 5.846 -0.046 1.00 75.94 91 ASN A N 1
ATOM 711 C CA . ASN A 1 91 ? 11.623 6.097 1.192 1.00 75.94 91 ASN A CA 1
ATOM 712 C C . ASN A 1 91 ? 11.974 4.802 1.953 1.00 75.94 91 ASN A C 1
ATOM 714 O O . ASN A 1 91 ? 12.892 4.815 2.766 1.00 75.94 91 ASN A O 1
ATOM 718 N N . TYR A 1 92 ? 11.262 3.694 1.691 1.00 68.44 92 TYR A N 1
ATOM 719 C CA . TYR A 1 92 ? 11.490 2.383 2.324 1.00 68.44 92 TYR A CA 1
ATOM 720 C C . TYR A 1 92 ? 11.872 1.280 1.332 1.00 68.44 92 TYR A C 1
ATOM 722 O O . TYR A 1 92 ? 12.581 0.345 1.701 1.00 68.44 92 TYR A O 1
ATOM 730 N N . ALA A 1 93 ? 11.430 1.379 0.078 1.00 71.62 93 ALA A N 1
ATOM 731 C CA . ALA A 1 93 ? 11.792 0.450 -0.985 1.00 71.62 93 ALA A CA 1
ATOM 732 C C . ALA A 1 93 ? 12.410 1.227 -2.156 1.00 71.62 93 ALA A C 1
ATOM 734 O O . ALA A 1 93 ? 11.738 1.619 -3.105 1.00 71.62 93 ALA A O 1
ATOM 735 N N . THR A 1 94 ? 13.721 1.457 -2.094 1.00 68.31 94 THR A N 1
ATOM 736 C CA . THR A 1 94 ? 14.464 2.222 -3.115 1.00 68.31 94 THR A CA 1
ATOM 737 C C . THR A 1 94 ? 14.691 1.451 -4.423 1.00 68.31 94 THR A C 1
ATOM 739 O O . THR A 1 94 ? 15.213 2.0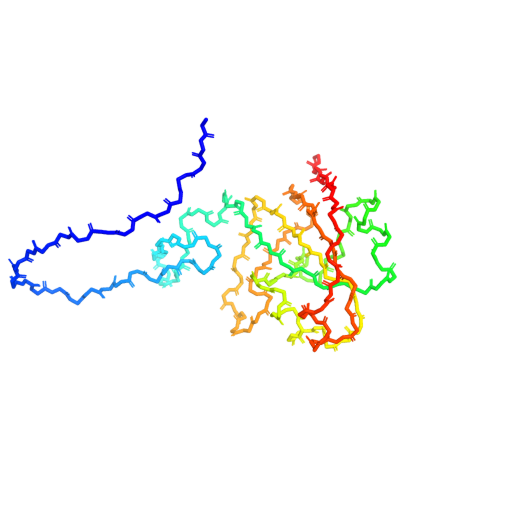09 -5.387 1.00 68.31 94 THR A O 1
ATOM 742 N N . TYR A 1 95 ? 14.313 0.172 -4.464 1.00 66.81 95 TYR A N 1
ATOM 743 C CA . TYR A 1 95 ? 14.605 -0.774 -5.540 1.00 66.81 95 TYR A CA 1
ATOM 744 C C . TYR A 1 95 ? 13.408 -1.013 -6.477 1.00 66.81 95 TYR A C 1
ATOM 746 O O . TYR A 1 95 ? 12.267 -0.662 -6.172 1.00 66.81 95 TYR A O 1
ATOM 754 N N . GLN A 1 96 ? 13.679 -1.646 -7.622 1.00 81.94 96 GLN A N 1
ATOM 755 C CA . GLN A 1 96 ? 12.681 -2.049 -8.616 1.00 81.94 96 GLN A CA 1
ATOM 756 C C . GLN A 1 96 ? 11.545 -2.866 -7.987 1.00 81.94 96 GLN A C 1
ATOM 758 O O . GLN A 1 96 ? 11.777 -3.850 -7.288 1.00 81.94 96 GLN A O 1
ATOM 763 N N . GLY A 1 97 ? 10.301 -2.507 -8.287 1.00 90.69 97 GLY A N 1
ATOM 764 C CA . GLY A 1 97 ? 9.149 -3.179 -7.708 1.00 90.69 97 GLY A CA 1
ATOM 765 C C . GLY A 1 97 ? 7.840 -2.884 -8.413 1.00 90.69 97 GLY A C 1
ATOM 766 O O . GLY A 1 97 ? 7.793 -2.310 -9.500 1.00 90.69 97 GLY A O 1
ATOM 767 N N . VAL A 1 98 ? 6.764 -3.307 -7.764 1.00 93.00 98 VAL A N 1
ATOM 768 C CA . VAL A 1 98 ? 5.391 -3.016 -8.166 1.00 93.00 98 VAL A CA 1
ATOM 769 C C . VAL A 1 98 ? 4.776 -2.121 -7.101 1.00 93.00 98 VAL A C 1
ATOM 771 O O . VAL A 1 98 ? 4.734 -2.498 -5.931 1.00 93.00 98 VAL A O 1
ATOM 774 N N . ILE A 1 99 ? 4.302 -0.941 -7.493 1.00 94.00 99 ILE A N 1
ATOM 775 C CA . ILE A 1 99 ? 3.495 -0.082 -6.626 1.00 94.00 99 ILE A CA 1
ATOM 776 C C . ILE A 1 99 ? 2.036 -0.440 -6.840 1.00 94.00 99 ILE A C 1
ATOM 778 O O . ILE A 1 99 ? 1.554 -0.490 -7.968 1.00 94.00 99 ILE A O 1
ATOM 782 N N . VAL A 1 100 ? 1.335 -0.672 -5.741 1.00 93.69 100 VAL A N 1
ATOM 783 C CA . VAL A 1 100 ? -0.059 -1.089 -5.700 1.00 93.69 100 VAL A CA 1
ATOM 784 C C . VAL A 1 100 ? -0.881 0.026 -5.068 1.00 93.69 100 VAL A C 1
ATOM 786 O O . VAL A 1 100 ? -0.564 0.478 -3.968 1.00 93.69 100 VAL A O 1
ATOM 789 N N . LYS A 1 101 ? -1.940 0.458 -5.755 1.00 93.19 101 LYS A N 1
ATOM 790 C CA . LYS A 1 101 ? -2.925 1.419 -5.253 1.00 93.19 101 LYS A CA 1
ATOM 791 C C . LYS A 1 101 ? -4.058 0.664 -4.563 1.00 93.19 101 LYS A C 1
ATOM 793 O O . LYS A 1 101 ? -4.750 -0.134 -5.199 1.00 93.19 101 LYS A O 1
ATOM 798 N N . ILE A 1 102 ? -4.245 0.920 -3.273 1.00 90.56 102 ILE A N 1
ATOM 799 C CA . ILE A 1 102 ? -5.140 0.161 -2.397 1.00 90.56 102 ILE A CA 1
ATOM 800 C C . ILE A 1 102 ? -6.154 1.108 -1.763 1.00 90.56 102 ILE A C 1
ATOM 802 O O . ILE A 1 102 ? -5.770 2.140 -1.226 1.00 90.56 102 ILE A O 1
ATOM 806 N N . SER A 1 103 ? -7.426 0.725 -1.756 1.00 87.19 103 SER A N 1
ATOM 807 C CA . SER A 1 103 ? -8.480 1.370 -0.975 1.00 87.19 103 SER A CA 1
ATOM 808 C C . SER A 1 103 ? -8.885 0.485 0.202 1.00 87.19 103 SER A C 1
ATOM 810 O O . SER A 1 103 ? -9.476 -0.578 0.013 1.00 87.19 103 SER A O 1
ATOM 812 N N . ILE A 1 104 ? -8.567 0.920 1.422 1.00 83.56 104 ILE A N 1
ATOM 813 C CA . ILE A 1 104 ? -8.736 0.162 2.677 1.00 83.56 104 ILE A CA 1
ATOM 814 C C . ILE A 1 104 ? -9.792 0.822 3.571 1.00 83.56 104 ILE A C 1
ATOM 816 O O . ILE A 1 104 ? -9.766 2.037 3.693 1.00 83.56 104 ILE A O 1
ATOM 820 N N . ARG A 1 105 ? -10.704 0.074 4.217 1.00 72.56 105 ARG A N 1
ATOM 821 C CA . ARG A 1 105 ? -11.789 0.651 5.061 1.00 72.56 105 ARG A CA 1
ATOM 822 C C . ARG A 1 105 ? -11.396 0.892 6.531 1.00 72.56 105 ARG A C 1
ATOM 824 O O . ARG A 1 105 ? -12.099 1.596 7.257 1.00 72.56 105 ARG A O 1
ATOM 831 N N . ARG A 1 106 ? -10.313 0.262 6.995 1.00 68.19 106 ARG A N 1
ATOM 832 C CA . ARG A 1 106 ? -9.858 0.276 8.399 1.00 68.19 106 ARG A CA 1
ATOM 833 C C . ARG A 1 106 ? -8.338 0.425 8.474 1.00 68.19 106 ARG A C 1
ATOM 835 O O . ARG A 1 106 ? -7.611 -0.547 8.660 1.00 68.19 106 ARG A O 1
ATOM 842 N N . ALA A 1 107 ? -7.875 1.655 8.278 1.00 69.25 107 ALA A N 1
ATOM 843 C CA . ALA A 1 107 ? -6.464 2.023 8.290 1.00 69.25 107 ALA A CA 1
ATOM 844 C C . ALA A 1 107 ? -6.059 2.659 9.622 1.00 69.25 107 ALA A C 1
ATOM 846 O O . ALA A 1 107 ? -6.770 3.513 10.141 1.00 69.25 107 ALA A O 1
ATOM 847 N N . HIS A 1 108 ? -4.875 2.347 10.137 1.00 65.75 108 HIS A N 1
ATOM 848 C CA . HIS A 1 108 ? -4.333 3.006 11.319 1.00 65.75 108 HIS A CA 1
ATOM 849 C C . HIS A 1 108 ? -3.126 3.865 10.954 1.00 65.75 108 HIS A C 1
ATOM 851 O O . HIS A 1 108 ? -2.193 3.404 10.307 1.00 65.75 108 HIS A O 1
ATOM 857 N N . LEU A 1 109 ? -3.102 5.105 11.437 1.00 61.47 109 LEU A N 1
ATOM 858 C CA . LEU A 1 109 ? -1.872 5.876 11.522 1.00 61.47 109 LEU A CA 1
ATOM 859 C C . LEU A 1 109 ? -0.955 5.350 12.614 1.00 61.47 109 LEU A C 1
ATOM 861 O O . LEU A 1 109 ? -1.320 5.347 13.794 1.00 61.47 109 LEU A O 1
ATOM 865 N N . ASP A 1 110 ? 0.257 4.989 12.218 1.00 62.28 110 ASP A N 1
ATOM 866 C CA . ASP A 1 110 ? 1.367 4.827 13.131 1.00 62.28 110 ASP A CA 1
ATOM 867 C C . ASP A 1 110 ? 2.077 6.171 13.331 1.00 62.28 110 ASP A C 1
ATOM 869 O O . ASP A 1 110 ? 2.841 6.646 12.493 1.00 62.28 110 ASP A O 1
ATOM 873 N N . LEU A 1 111 ? 1.781 6.809 14.464 1.00 56.16 111 LEU A N 1
ATOM 874 C CA . LEU A 1 111 ? 2.361 8.097 14.846 1.00 56.16 111 LEU A CA 1
ATOM 875 C C . LEU A 1 111 ? 3.794 7.973 15.384 1.00 56.16 111 LEU A C 1
ATOM 877 O O . LEU A 1 111 ? 4.419 9.002 15.630 1.00 56.16 111 LEU A O 1
ATOM 881 N N . SER A 1 112 ? 4.296 6.753 15.609 1.00 55.28 112 SER A N 1
ATOM 882 C CA . SER A 1 112 ? 5.695 6.536 15.996 1.00 55.28 112 SER A CA 1
ATOM 883 C C . SER A 1 112 ? 6.651 6.690 14.809 1.00 55.28 112 SER A C 1
ATOM 885 O O . SER A 1 112 ? 7.826 7.004 14.999 1.00 55.28 112 SER A O 1
ATOM 887 N N . PHE A 1 113 ? 6.135 6.577 13.582 1.00 51.25 113 PHE A N 1
ATOM 888 C CA . PHE A 1 113 ? 6.879 6.851 12.363 1.00 51.25 113 PHE A CA 1
ATOM 889 C C . PHE A 1 113 ? 6.789 8.339 11.993 1.00 51.25 113 PHE A C 1
ATOM 891 O O . PHE A 1 113 ? 5.739 8.859 11.611 1.00 51.25 113 PHE A O 1
ATOM 898 N N . ASN A 1 114 ? 7.922 9.046 12.057 1.00 48.50 114 ASN A N 1
ATOM 899 C CA . ASN A 1 114 ? 8.057 10.411 11.524 1.00 48.50 114 ASN A CA 1
ATOM 900 C C . ASN A 1 114 ? 8.329 10.439 10.006 1.00 48.50 114 ASN A C 1
ATOM 902 O O . ASN A 1 114 ? 8.431 11.517 9.424 1.00 48.50 114 ASN A O 1
ATOM 906 N N . GLN A 1 115 ? 8.388 9.270 9.366 1.00 40.16 115 GLN A N 1
ATOM 907 C CA . GLN A 1 115 ? 8.669 9.048 7.945 1.00 40.16 115 GLN A CA 1
ATOM 908 C C . GLN A 1 115 ? 7.510 8.250 7.295 1.00 40.16 115 GLN A C 1
ATOM 910 O O . GLN A 1 115 ? 6.657 7.755 8.033 1.00 40.16 115 GLN A O 1
ATOM 915 N N . PRO A 1 116 ? 7.378 8.209 5.955 1.00 38.03 116 PRO A N 1
ATOM 916 C CA . PRO A 1 116 ? 6.282 7.507 5.260 1.00 38.03 116 PRO A CA 1
ATOM 917 C C . PRO A 1 116 ? 6.220 5.995 5.552 1.00 38.03 116 PRO A C 1
ATOM 919 O O . PRO A 1 116 ? 7.111 5.456 6.183 1.00 38.03 116 PRO A O 1
ATOM 922 N N . GLY A 1 117 ? 5.112 5.318 5.225 1.00 53.34 117 GLY A N 1
ATOM 923 C CA . GLY A 1 117 ? 4.698 4.090 5.936 1.00 53.34 117 GLY A CA 1
ATOM 924 C C . GLY A 1 117 ? 3.810 4.373 7.159 1.00 53.34 117 GLY A C 1
ATOM 925 O O . GLY A 1 117 ? 3.412 3.472 7.888 1.00 53.34 117 GLY A O 1
ATOM 926 N N . LYS A 1 118 ? 3.437 5.642 7.374 1.00 62.25 118 LYS A N 1
ATOM 927 C CA . LYS A 1 118 ? 2.544 6.059 8.466 1.00 62.25 118 LYS A CA 1
ATOM 928 C C . LYS A 1 118 ? 1.192 5.372 8.428 1.00 62.25 118 LYS A C 1
ATOM 930 O O . LYS A 1 118 ? 0.526 5.370 9.454 1.00 62.25 118 LYS A O 1
ATOM 935 N N . VAL A 1 119 ? 0.745 4.868 7.278 1.00 71.94 119 VAL A N 1
ATOM 936 C CA . VAL A 1 119 ? -0.515 4.135 7.211 1.00 71.94 119 VAL A CA 1
ATOM 937 C C . VAL A 1 119 ? -0.206 2.656 7.304 1.00 71.94 119 VAL A C 1
ATOM 939 O O . VAL A 1 119 ? 0.355 2.069 6.384 1.00 71.94 119 VAL A O 1
ATOM 942 N N . ARG A 1 120 ? -0.606 2.053 8.415 1.00 79.88 120 ARG A N 1
ATOM 943 C CA . ARG A 1 120 ? -0.570 0.612 8.596 1.00 79.88 120 ARG A CA 1
ATOM 944 C C . ARG A 1 120 ? -1.979 0.048 8.569 1.00 79.88 120 ARG A C 1
ATOM 946 O O . ARG A 1 120 ? -2.912 0.645 9.109 1.00 79.88 120 ARG A O 1
ATOM 953 N N . PHE A 1 121 ? -2.148 -1.111 7.965 1.00 79.56 121 PHE A N 1
ATOM 954 C CA . PHE A 1 121 ? -3.413 -1.833 7.988 1.00 79.56 121 PHE A CA 1
ATOM 955 C C . PHE A 1 121 ? -3.161 -3.305 8.267 1.00 79.56 121 PHE A C 1
ATOM 957 O O . PHE A 1 121 ? -2.088 -3.833 7.978 1.00 79.56 121 PHE A O 1
ATOM 964 N N . SER A 1 122 ? -4.128 -3.960 8.904 1.00 82.56 122 SER A N 1
ATOM 965 C CA . SER A 1 122 ? -4.053 -5.408 9.068 1.00 82.56 122 SER A CA 1
ATOM 966 C C . SER A 1 122 ? -4.224 -6.058 7.692 1.00 82.56 122 SER A C 1
ATOM 968 O O . SER A 1 122 ? -5.121 -5.651 6.957 1.00 82.56 122 SER A O 1
ATOM 970 N N . PRO A 1 123 ? -3.445 -7.088 7.329 1.00 82.75 123 PRO A N 1
ATOM 971 C CA . PRO A 1 123 ? -3.694 -7.833 6.097 1.00 82.75 123 PRO A CA 1
ATOM 972 C C . PRO A 1 123 ? -5.035 -8.581 6.117 1.00 82.75 123 PRO A C 1
ATOM 974 O O . PRO A 1 123 ? -5.380 -9.145 5.093 1.00 82.75 123 PRO A O 1
ATOM 977 N N . ASN A 1 124 ? -5.753 -8.599 7.254 1.00 82.31 124 ASN A N 1
ATOM 978 C CA . ASN A 1 124 ? -7.010 -9.317 7.476 1.00 82.31 124 ASN A CA 1
ATOM 979 C C . ASN A 1 124 ? -8.256 -8.410 7.492 1.00 82.31 124 ASN A C 1
ATOM 981 O O . ASN A 1 124 ? -9.299 -8.812 8.002 1.00 82.31 124 ASN A O 1
ATOM 985 N N . VAL A 1 125 ? -8.161 -7.163 7.023 1.00 79.44 125 VAL A N 1
ATOM 986 C CA . VAL A 1 125 ? -9.341 -6.295 6.839 1.00 79.44 125 VAL A CA 1
ATOM 987 C C . VAL A 1 125 ? -9.710 -6.207 5.369 1.00 79.44 125 VAL A C 1
ATOM 989 O O . VAL A 1 125 ? -8.852 -6.389 4.520 1.00 79.44 125 VAL A O 1
ATOM 992 N N . ASP A 1 126 ? -10.962 -5.876 5.060 1.00 82.50 126 ASP A N 1
ATOM 993 C CA . ASP A 1 126 ? -11.382 -5.725 3.667 1.00 82.50 126 ASP A CA 1
ATOM 994 C C . ASP A 1 126 ? -10.680 -4.547 2.978 1.00 82.50 126 ASP A C 1
ATOM 996 O O . ASP A 1 126 ? -10.637 -3.416 3.495 1.00 82.50 126 ASP A O 1
ATOM 1000 N N . TYR A 1 127 ? -10.195 -4.803 1.765 1.00 86.56 127 TYR A N 1
ATOM 1001 C CA . TYR A 1 127 ? -9.611 -3.791 0.894 1.00 86.56 127 TYR A CA 1
ATOM 1002 C C . TYR A 1 127 ? -9.809 -4.101 -0.585 1.00 86.56 127 TYR A C 1
ATOM 1004 O O . TYR A 1 127 ? -10.081 -5.230 -0.990 1.00 86.56 127 TYR A O 1
ATOM 1012 N N . ASN A 1 128 ? -9.658 -3.066 -1.408 1.00 88.75 128 ASN A N 1
ATOM 1013 C CA . ASN A 1 128 ? -9.658 -3.183 -2.859 1.00 88.75 128 ASN A CA 1
ATOM 1014 C C . ASN A 1 128 ? -8.296 -2.774 -3.406 1.00 88.75 128 ASN A C 1
ATOM 1016 O O . ASN A 1 128 ? -7.764 -1.738 -3.017 1.00 88.75 128 ASN A O 1
ATOM 1020 N N . ILE A 1 129 ? -7.767 -3.547 -4.345 1.00 91.31 129 ILE A N 1
ATOM 1021 C CA . ILE A 1 129 ? -6.640 -3.135 -5.177 1.00 91.31 129 ILE A CA 1
ATOM 1022 C C . ILE A 1 129 ? -7.217 -2.565 -6.471 1.00 91.31 129 ILE A C 1
ATOM 1024 O O . ILE A 1 129 ? -7.963 -3.261 -7.159 1.00 91.31 129 ILE A O 1
ATOM 1028 N N . GLU A 1 130 ? -6.900 -1.305 -6.768 1.00 90.88 130 GLU A N 1
ATOM 1029 C CA . GLU A 1 130 ? -7.495 -0.534 -7.873 1.00 90.88 130 GLU A CA 1
ATOM 1030 C C . GLU A 1 130 ? -6.590 -0.416 -9.101 1.00 90.88 130 GLU A C 1
ATOM 1032 O O . GLU A 1 130 ? -7.050 -0.276 -10.233 1.00 90.88 130 GLU A O 1
ATOM 1037 N N . ALA A 1 131 ? -5.283 -0.383 -8.877 1.00 93.94 131 ALA A N 1
ATOM 1038 C CA . ALA A 1 131 ? -4.307 -0.250 -9.941 1.00 93.94 131 ALA A CA 1
ATOM 1039 C C . ALA A 1 131 ? -2.936 -0.700 -9.450 1.00 93.94 131 ALA A C 1
ATOM 1041 O O . ALA A 1 131 ? -2.666 -0.717 -8.245 1.00 93.94 131 ALA A O 1
ATOM 1042 N N . PHE A 1 132 ? -2.054 -1.002 -10.392 1.00 95.00 132 PHE A N 1
ATOM 1043 C CA . PHE A 1 132 ? -0.641 -1.193 -10.112 1.00 95.00 132 PHE A CA 1
ATOM 1044 C C . PHE A 1 132 ? 0.231 -0.552 -11.190 1.00 95.00 132 PHE A C 1
ATOM 1046 O O . PHE A 1 132 ? -0.206 -0.361 -12.325 1.00 95.00 132 PHE A O 1
ATOM 1053 N N . ALA A 1 133 ? 1.472 -0.240 -10.835 1.00 95.25 133 ALA A N 1
ATOM 1054 C CA . ALA A 1 133 ? 2.492 0.247 -11.750 1.00 95.25 133 ALA A CA 1
ATOM 1055 C C . ALA A 1 133 ? 3.817 -0.469 -11.474 1.00 95.25 133 ALA A C 1
ATOM 1057 O O . ALA A 1 133 ? 4.212 -0.641 -10.319 1.00 95.25 133 ALA A O 1
ATOM 1058 N N . VAL A 1 134 ? 4.510 -0.886 -12.532 1.00 93.56 134 VAL A N 1
ATOM 1059 C CA . VAL A 1 134 ? 5.871 -1.426 -12.426 1.00 93.56 134 VAL A CA 1
ATOM 1060 C C . VAL A 1 134 ? 6.847 -0.258 -12.478 1.00 93.56 134 VAL A C 1
ATOM 1062 O O . VAL A 1 134 ? 6.789 0.560 -13.394 1.00 93.56 134 VAL A O 1
ATOM 1065 N N . VAL A 1 135 ? 7.743 -0.185 -11.498 1.00 92.12 135 VAL A N 1
ATOM 1066 C CA . VAL A 1 135 ? 8.724 0.895 -11.348 1.00 92.12 135 VAL A CA 1
ATOM 1067 C C . VAL A 1 135 ? 10.120 0.312 -11.182 1.00 92.12 135 VAL A C 1
ATOM 1069 O O . VAL A 1 135 ? 10.303 -0.710 -10.522 1.00 92.12 135 VAL A O 1
ATOM 1072 N N . THR A 1 136 ? 11.125 0.954 -11.770 1.00 88.62 136 THR A N 1
ATOM 1073 C CA . THR A 1 136 ? 12.535 0.554 -11.612 1.00 88.62 136 THR A CA 1
ATOM 1074 C C . THR A 1 136 ? 13.223 1.318 -10.487 1.00 88.62 136 THR A C 1
ATOM 1076 O O . THR A 1 136 ? 14.095 0.775 -9.816 1.00 88.62 136 THR A O 1
ATOM 1079 N N . ASN A 1 137 ? 12.822 2.568 -10.270 1.00 89.00 137 ASN A N 1
ATOM 1080 C CA . ASN A 1 137 ? 13.286 3.460 -9.209 1.00 89.00 137 ASN A CA 1
ATOM 1081 C C . ASN A 1 137 ? 12.323 4.658 -9.074 1.00 89.00 137 ASN A C 1
ATOM 1083 O O . ASN A 1 137 ? 11.378 4.792 -9.858 1.00 89.00 137 ASN A O 1
ATOM 1087 N N . GLN A 1 138 ? 12.588 5.554 -8.119 1.00 88.25 138 GLN A N 1
ATOM 1088 C CA . GLN A 1 138 ? 11.757 6.740 -7.870 1.00 88.25 138 GLN A CA 1
ATOM 1089 C C . GLN A 1 138 ? 11.585 7.626 -9.115 1.00 88.25 138 GLN A C 1
ATOM 1091 O O . GLN A 1 138 ? 10.500 8.148 -9.358 1.00 88.25 138 GLN A O 1
ATOM 1096 N N . TRP A 1 139 ? 12.623 7.750 -9.946 1.00 89.88 139 TRP A N 1
ATOM 1097 C CA . TRP A 1 139 ? 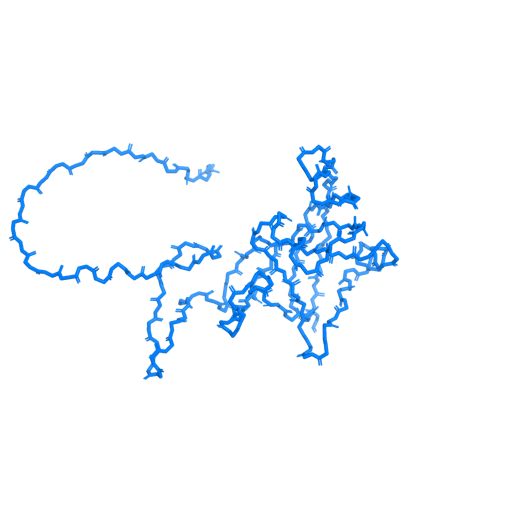12.605 8.578 -11.157 1.00 89.88 139 TRP A CA 1
ATOM 1098 C C . TRP A 1 139 ? 11.729 8.012 -12.274 1.00 89.88 139 TRP A C 1
ATOM 1100 O O . TRP A 1 139 ? 11.310 8.761 -13.150 1.00 89.88 139 TRP A O 1
ATOM 1110 N N . SER A 1 140 ? 11.434 6.710 -12.248 1.00 90.75 140 SER A N 1
ATOM 1111 C CA . SER A 1 140 ? 10.530 6.076 -13.216 1.00 90.75 140 SER A CA 1
ATOM 1112 C C . SER A 1 140 ? 9.049 6.320 -12.917 1.00 90.75 140 SER A C 1
ATOM 1114 O O . SER A 1 140 ? 8.211 6.103 -13.785 1.00 90.75 140 SER A O 1
ATOM 1116 N N . LEU A 1 141 ? 8.710 6.788 -11.710 1.00 89.50 141 LEU A N 1
ATOM 1117 C CA . LEU A 1 141 ? 7.323 6.949 -11.280 1.00 89.50 141 LEU A CA 1
ATOM 1118 C C . LEU A 1 141 ? 6.497 7.909 -12.163 1.00 89.50 141 LEU A C 1
ATOM 1120 O O . LEU A 1 141 ? 5.376 7.537 -12.510 1.00 89.50 141 LEU A O 1
ATOM 1124 N N . PRO A 1 142 ? 7.002 9.089 -12.586 1.00 90.44 142 PRO A N 1
ATOM 1125 C CA . PRO A 1 142 ? 6.219 10.021 -13.402 1.00 90.44 142 PRO A CA 1
ATOM 1126 C C . PRO A 1 142 ? 5.832 9.475 -14.782 1.00 90.44 142 PRO A C 1
ATOM 1128 O O . PRO A 1 142 ? 4.866 9.944 -15.376 1.00 90.44 142 PRO A O 1
ATOM 1131 N N . THR A 1 143 ? 6.585 8.504 -15.306 1.00 91.50 143 THR A N 1
ATOM 1132 C CA . THR A 1 143 ? 6.348 7.882 -16.619 1.00 91.50 143 THR A CA 1
ATOM 1133 C C . THR A 1 143 ? 5.795 6.460 -16.514 1.00 91.50 143 THR A C 1
ATOM 1135 O O . THR A 1 143 ? 5.522 5.827 -17.539 1.00 91.50 143 THR A O 1
ATOM 1138 N N . ALA A 1 144 ? 5.606 5.952 -15.293 1.00 90.81 144 ALA A N 1
ATOM 1139 C CA . ALA A 1 144 ? 5.113 4.609 -15.052 1.00 90.81 144 ALA A CA 1
ATOM 1140 C C . ALA A 1 144 ? 3.674 4.454 -15.565 1.00 90.81 144 ALA A C 1
ATOM 1142 O O . ALA A 1 144 ? 2.795 5.276 -15.298 1.00 90.81 144 ALA A O 1
ATOM 1143 N N . GLN A 1 145 ? 3.428 3.368 -16.298 1.00 94.38 145 GLN A N 1
ATOM 1144 C CA . GLN A 1 145 ? 2.092 3.036 -16.779 1.00 94.38 145 GLN A CA 1
ATOM 1145 C C . GLN A 1 145 ? 1.287 2.375 -15.661 1.00 94.38 145 GLN A C 1
ATOM 1147 O O . GLN A 1 145 ? 1.663 1.317 -15.149 1.00 94.38 145 GLN A O 1
ATOM 1152 N N . TRP A 1 146 ? 0.163 2.994 -15.305 1.00 94.56 146 TRP A N 1
ATOM 1153 C CA . TRP A 1 146 ? -0.781 2.444 -14.339 1.00 94.56 146 TRP A CA 1
ATOM 1154 C C . TRP A 1 146 ? -1.752 1.499 -15.036 1.00 94.56 146 TRP A C 1
ATOM 1156 O O . TRP A 1 146 ? -2.523 1.902 -15.904 1.00 94.56 146 TRP A O 1
ATOM 1166 N N . THR A 1 147 ? -1.730 0.236 -14.627 1.00 95.19 147 THR A N 1
ATOM 1167 C CA . THR A 1 147 ? -2.682 -0.774 -15.084 1.00 95.19 147 THR A CA 1
ATOM 1168 C C . THR A 1 147 ? -3.809 -0.877 -14.068 1.00 95.19 147 THR A C 1
ATOM 1170 O O . THR A 1 147 ? -3.573 -1.217 -12.907 1.00 95.19 147 THR A O 1
ATOM 1173 N N . ASN A 1 148 ? -5.034 -0.574 -14.498 1.00 92.62 148 ASN A N 1
ATOM 1174 C CA . ASN A 1 148 ? -6.215 -0.709 -13.652 1.00 92.62 148 ASN A CA 1
ATOM 1175 C C . ASN A 1 148 ? -6.504 -2.186 -13.386 1.00 92.62 148 ASN A C 1
ATOM 1177 O O . ASN A 1 148 ? -6.533 -3.003 -14.306 1.00 92.62 148 ASN A O 1
ATOM 1181 N N . VAL A 1 149 ? -6.767 -2.504 -12.127 1.00 88.25 149 VAL A N 1
ATOM 1182 C CA . VAL A 1 149 ? -7.189 -3.829 -11.672 1.00 88.25 149 VAL A CA 1
ATOM 1183 C C . VAL A 1 149 ? -8.300 -3.652 -10.647 1.00 88.25 149 VAL A C 1
ATOM 1185 O O . VAL A 1 149 ? -8.394 -2.618 -10.002 1.00 88.25 149 VAL A O 1
ATOM 1188 N N . HIS A 1 150 ? -9.179 -4.633 -10.486 1.00 84.44 150 HIS A N 1
ATOM 1189 C CA . HIS A 1 150 ? -10.169 -4.579 -9.413 1.00 84.44 150 HIS A CA 1
ATOM 1190 C C . HIS A 1 150 ? -10.175 -5.898 -8.662 1.00 84.44 150 HIS A C 1
ATOM 1192 O O . HIS A 1 150 ? -10.940 -6.807 -8.976 1.00 84.44 150 HIS A O 1
ATOM 1198 N N . VAL A 1 151 ? -9.287 -5.997 -7.676 1.00 83.06 151 VAL A N 1
ATOM 1199 C CA . VAL A 1 151 ? -9.216 -7.157 -6.786 1.00 83.06 151 VAL A CA 1
ATOM 1200 C C . VAL A 1 151 ? -9.862 -6.764 -5.470 1.00 83.06 151 VAL A C 1
ATOM 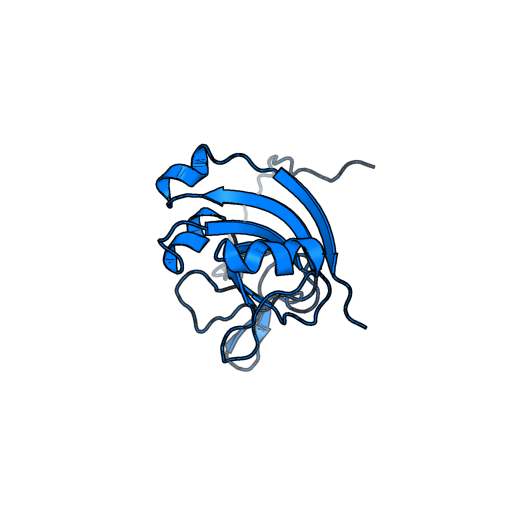1202 O O . VAL A 1 151 ? -9.327 -5.927 -4.741 1.00 83.06 151 VAL A O 1
ATOM 1205 N N . ARG A 1 152 ? -11.024 -7.350 -5.174 1.00 83.69 152 ARG A N 1
ATOM 1206 C CA . ARG A 1 152 ? -11.675 -7.206 -3.872 1.00 83.69 152 ARG A CA 1
ATOM 1207 C C . ARG A 1 152 ? -11.192 -8.320 -2.958 1.00 83.69 152 ARG A C 1
ATOM 1209 O O . ARG A 1 152 ? -11.452 -9.490 -3.226 1.00 83.69 152 ARG A O 1
ATOM 1216 N N . VAL A 1 153 ? -10.529 -7.944 -1.875 1.00 81.06 153 VAL A N 1
ATOM 1217 C CA . VAL A 1 153 ? -10.108 -8.874 -0.833 1.00 81.06 153 VAL A CA 1
ATOM 1218 C C . VAL A 1 153 ? -11.087 -8.744 0.320 1.00 81.06 153 VAL A C 1
ATOM 1220 O O . VAL A 1 153 ? -11.149 -7.699 0.965 1.00 81.06 153 VAL A O 1
ATOM 1223 N N . ASN A 1 154 ? -11.880 -9.796 0.525 1.00 74.81 154 ASN A N 1
ATOM 1224 C CA . ASN A 1 154 ? -12.808 -9.898 1.644 1.00 74.81 154 ASN A CA 1
ATOM 1225 C C . ASN A 1 154 ? -12.251 -10.907 2.643 1.00 74.81 154 ASN A C 1
ATOM 1227 O O . ASN A 1 154 ? -11.908 -12.027 2.252 1.00 74.81 154 ASN A O 1
ATOM 1231 N N . HIS A 1 155 ? -12.204 -10.530 3.912 1.00 67.62 155 HIS A N 1
ATOM 1232 C CA . HIS A 1 155 ? -11.851 -11.450 4.985 1.00 67.62 155 HIS A CA 1
ATOM 1233 C C . HIS A 1 155 ? -13.125 -11.946 5.677 1.00 67.62 155 HIS A C 1
ATOM 1235 O O . HIS A 1 155 ? -14.040 -11.164 5.933 1.00 67.62 155 HIS A O 1
ATOM 1241 N N . VAL A 1 156 ? -13.192 -13.263 5.899 1.00 55.59 156 VAL A N 1
ATOM 1242 C CA . VAL A 1 156 ? -14.322 -13.967 6.535 1.00 55.59 156 VAL A CA 1
ATOM 1243 C C . VAL A 1 156 ? -14.185 -13.911 8.050 1.00 55.59 156 VAL A C 1
ATOM 1245 O O . VAL A 1 156 ? -13.050 -14.135 8.529 1.00 55.59 156 VAL A O 1
#

Foldseek 3Di:
DDDDDDDDDDDDDDDDDDDPPPVQPADPFPRHRWDQDPVRDTHRPCLQFDFGWWKEWDAPVCVVCCQPVVADDADPVQKGFTFNDNLQNCVPPQAWTKIWTKTFGRWAADPVDPGGSRTIDHSQGWMWTFWMWTDGGSVCVVVTDIDTDTDTDHHD

Organism: Vitrella brassicaformis (strain CCMP3155) (NCBI:txid1169540)

Secondary structure (DSSP, 8-state):
-----------------------PPBPTTT-PBPEEPTTS-EE-TTTTT--EEEEEEE-HHHHHHHHHH--PPPPTTS-EEEBSSSGGGGGT--SSEEEEEEEESSEEE-TT-SSS--EEE-TTS-EEEEEEEEESSGGGGGGPPEEEEEEEE---

Radius of gyration: 18.52 Å; chains: 1; bounding box: 40×56×44 Å

Sequence (156 aa):
MAPICFRGGRGGGSGRGGGREQRGRQCFVCGSVMNQLRNGRRRCPYHDQHFATVYHQTHPIYWTSIHNGGRFHASNDGYVYASPTPEDTFNYATYQGVIVKISIRRAHLDLSFNQPGKVRFSPNVDYNIEAFAVVTNQWSLPTAQWTNVHVRVNHV